Protein AF-A0A812TVA8-F1 (afdb_monomer_lite)

Foldseek 3Di:
DDDDDDDDDDDDDPPDPPDPPPPCPPPPPPPDDPPPPDDDDDDDDDDAEEDDDDDFPQWDWDWAAQPDPVGRWIKIKIAKGWDQPDPPPGIDIGGFIWIATPVRSYIDGDDADDDGDDRDPHNDPPPDPPDDD

Secondary structure (DSSP, 8-state):
------------------------------SSPP---PPPP-------EE-PPPS-BS-EEEEE----SS----EEEEEEEEEE-STT--EEEEEEEEEEETTTTEEE-----S-PPPP-SS------TT---

InterPro domains:
  IPR011043 Galactose oxidase/kelch, beta-propeller [SSF50965] (41-121)
  IPR015915 Kelch-type beta-propeller [G3DSA:2.120.10.80] (29-126)

Structure (mmCIF, N/CA/C/O backbone):
data_AF-A0A812TVA8-F1
#
_entry.id   AF-A0A812TVA8-F1
#
loop_
_atom_site.group_PDB
_atom_site.id
_atom_site.type_symbol
_atom_site.label_atom_id
_atom_site.label_alt_id
_atom_site.label_comp_id
_atom_site.label_asym_id
_atom_site.label_entity_id
_atom_site.label_seq_id
_atom_site.pdbx_PDB_ins_code
_atom_site.Cartn_x
_atom_site.Cartn_y
_atom_site.Cartn_z
_atom_site.occupancy
_atom_site.B_iso_or_equiv
_atom_site.auth_seq_id
_atom_site.auth_comp_id
_atom_site.auth_asym_id
_atom_site.auth_atom_id
_atom_site.pdbx_PDB_model_num
ATOM 1 N N . MET A 1 1 ? -48.000 53.035 67.870 1.00 38.81 1 MET A N 1
ATOM 2 C CA . MET A 1 1 ? -47.443 52.901 69.230 1.00 38.81 1 MET A CA 1
ATOM 3 C C . MET A 1 1 ? -46.068 52.280 69.102 1.00 38.81 1 MET A C 1
ATOM 5 O O . MET A 1 1 ? -45.936 51.264 68.435 1.00 38.81 1 MET A O 1
ATOM 9 N N . ALA A 1 2 ? -45.058 52.964 69.628 1.00 39.41 2 ALA A N 1
ATOM 10 C CA . ALA A 1 2 ? -43.676 52.513 69.658 1.00 39.41 2 ALA A CA 1
ATOM 11 C C . ALA A 1 2 ? -43.469 51.504 70.791 1.00 39.41 2 ALA A C 1
ATOM 13 O O . ALA A 1 2 ? -44.063 51.687 71.845 1.00 39.41 2 ALA A O 1
ATOM 14 N N . THR A 1 3 ? -42.542 50.564 70.611 1.00 39.16 3 THR A N 1
ATOM 15 C CA . THR A 1 3 ? -41.441 50.372 71.566 1.00 39.16 3 THR A CA 1
ATOM 16 C C . THR A 1 3 ? -40.260 49.710 70.867 1.00 39.16 3 THR A C 1
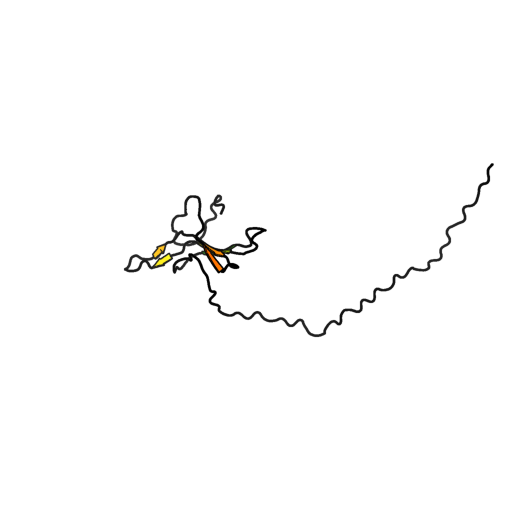ATOM 18 O O . THR A 1 3 ? -40.405 48.780 70.082 1.00 39.16 3 THR A O 1
ATOM 21 N N . SER A 1 4 ? -39.102 50.290 71.151 1.00 37.75 4 SER A N 1
ATOM 22 C CA . SER A 1 4 ? -37.763 49.981 70.672 1.00 37.75 4 SER A CA 1
ATOM 23 C C . SER A 1 4 ? -37.046 49.029 71.642 1.00 37.75 4 SER A C 1
ATOM 25 O O . SER A 1 4 ? -37.472 48.884 72.789 1.00 37.75 4 SER A O 1
ATOM 27 N N . LYS A 1 5 ? -35.874 48.564 71.185 1.00 44.69 5 LYS A N 1
ATOM 28 C CA . LYS A 1 5 ? -34.753 47.925 71.899 1.00 44.69 5 LYS A CA 1
ATOM 29 C C . LYS A 1 5 ? -34.857 46.391 71.989 1.00 44.69 5 LYS A C 1
ATOM 31 O O . LYS A 1 5 ? -35.942 45.858 72.128 1.00 44.69 5 LYS A O 1
ATOM 36 N N . VAL A 1 6 ? -33.784 45.605 71.895 1.00 44.50 6 VAL A N 1
ATOM 37 C CA . VAL A 1 6 ? -32.366 45.828 72.220 1.00 44.50 6 VAL A CA 1
ATOM 38 C C . VAL A 1 6 ? -31.514 44.912 71.316 1.00 44.50 6 VAL A C 1
ATOM 40 O O . VAL A 1 6 ? -31.799 43.723 71.221 1.00 44.50 6 VAL A O 1
ATOM 43 N N . LEU A 1 7 ? -30.453 45.442 70.695 1.00 46.00 7 LEU A N 1
ATOM 44 C CA . LEU A 1 7 ? -29.317 44.646 70.206 1.00 46.00 7 LEU A CA 1
ATOM 45 C C . LEU A 1 7 ? -28.417 44.307 71.399 1.00 46.00 7 LEU A C 1
ATOM 47 O O . LEU A 1 7 ? -28.000 45.213 72.122 1.00 46.00 7 LEU A O 1
ATOM 51 N N . GLN A 1 8 ? -28.098 43.028 71.580 1.00 47.31 8 GLN A N 1
ATOM 52 C CA . GLN A 1 8 ? -27.032 42.561 72.466 1.00 47.31 8 GLN A CA 1
ATOM 53 C C . GLN A 1 8 ? -26.184 41.486 71.762 1.00 47.31 8 GLN A C 1
ATOM 55 O O . GLN A 1 8 ? -26.635 40.905 70.775 1.00 47.31 8 GLN A O 1
ATOM 60 N N . PRO A 1 9 ? -24.914 41.344 72.177 1.00 41.47 9 PRO A N 1
ATOM 61 C CA . PRO A 1 9 ? -23.780 41.292 71.259 1.00 41.47 9 PRO A CA 1
ATOM 62 C C . PRO A 1 9 ? -23.351 39.880 70.850 1.00 41.47 9 PRO A C 1
ATOM 64 O O . PRO A 1 9 ? -23.707 38.889 71.482 1.00 41.47 9 PRO A O 1
ATOM 67 N N . LEU A 1 10 ? -22.505 39.845 69.811 1.00 47.38 10 LEU A N 1
ATOM 68 C CA . LEU A 1 10 ? -21.549 38.772 69.539 1.00 47.38 10 LEU A CA 1
ATOM 69 C C . LEU A 1 10 ? -20.953 38.270 70.858 1.00 47.38 10 LEU A C 1
ATOM 71 O O . LEU A 1 10 ? -20.299 39.042 71.560 1.00 47.38 10 LEU A O 1
ATOM 75 N N . ASN A 1 11 ? -21.101 36.980 71.143 1.00 38.62 11 ASN A N 1
ATOM 76 C CA . ASN A 1 11 ? -20.121 36.305 71.970 1.00 38.62 11 ASN A CA 1
ATOM 77 C C . ASN A 1 11 ? -19.801 34.938 71.385 1.00 38.62 11 ASN A C 1
ATOM 79 O O . ASN A 1 11 ? -20.674 34.119 71.103 1.00 38.62 11 ASN A O 1
ATOM 83 N N . ALA A 1 12 ? -18.507 34.777 71.153 1.00 51.97 12 ALA A N 1
ATOM 84 C CA . ALA A 1 12 ? -17.881 33.620 70.577 1.00 51.97 12 ALA A CA 1
ATOM 85 C C . ALA A 1 12 ? -18.019 32.425 71.519 1.00 51.97 12 ALA A C 1
ATOM 87 O O . ALA A 1 12 ? -17.518 32.451 7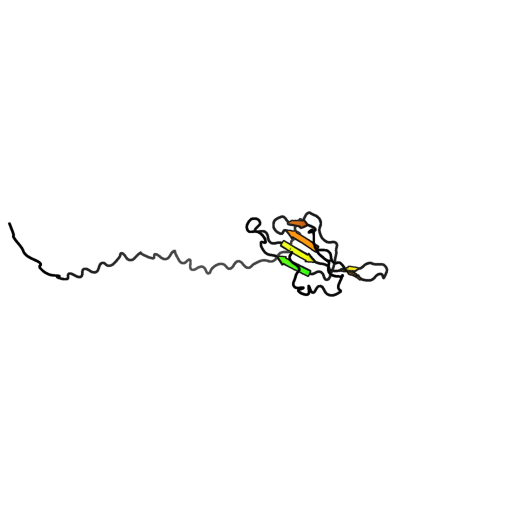2.639 1.00 51.97 12 ALA A O 1
ATOM 88 N N . HIS A 1 13 ? -18.608 31.351 71.015 1.00 42.62 13 HIS A N 1
ATOM 89 C CA . HIS A 1 13 ? -18.143 30.020 71.353 1.00 42.62 13 HIS A CA 1
ATOM 90 C C . HIS A 1 13 ? -17.724 29.363 70.043 1.00 42.62 13 HIS A C 1
ATOM 92 O O . HIS A 1 13 ? -18.543 28.906 69.252 1.00 42.62 13 HIS A O 1
ATOM 98 N N . ASN A 1 14 ? -16.414 29.429 69.801 1.00 50.19 14 ASN A N 1
ATOM 99 C CA . ASN A 1 14 ? -15.710 28.579 68.857 1.00 50.19 14 ASN A CA 1
ATOM 100 C C . ASN A 1 14 ? -15.887 27.127 69.317 1.00 50.19 14 ASN A C 1
ATOM 102 O O . ASN A 1 14 ? -15.058 26.613 70.063 1.00 50.19 14 ASN A O 1
ATOM 106 N N . GLU A 1 15 ? -16.948 26.463 68.883 1.00 43.59 15 GLU A N 1
ATOM 107 C CA . GLU A 1 15 ? -16.858 25.030 68.636 1.00 43.59 15 GLU A CA 1
ATOM 108 C C . GLU A 1 15 ? -16.455 24.893 67.175 1.00 43.59 15 GLU A C 1
ATOM 110 O O . GLU A 1 15 ? -17.220 25.190 66.257 1.00 43.59 15 GLU A O 1
ATOM 115 N N . ALA A 1 16 ? -15.180 24.567 66.974 1.00 42.62 16 ALA A N 1
ATOM 116 C CA . ALA A 1 16 ? -14.647 24.237 65.671 1.00 42.62 16 ALA A CA 1
ATOM 117 C C . ALA A 1 16 ? -15.523 23.130 65.075 1.00 42.62 16 ALA A C 1
ATOM 119 O O . ALA A 1 16 ? -15.574 22.018 65.597 1.00 42.62 16 ALA A O 1
ATOM 120 N N . TYR A 1 17 ? -16.236 23.445 63.997 1.00 38.97 17 TYR A N 1
ATOM 121 C CA . TYR A 1 17 ? -16.806 22.424 63.136 1.00 38.97 17 TYR A CA 1
ATOM 122 C C . TYR A 1 17 ? -15.624 21.702 62.488 1.00 38.97 17 TYR A C 1
ATOM 124 O O . TYR A 1 17 ? -15.102 22.146 61.466 1.00 38.97 17 TYR A O 1
ATOM 132 N N . GLU A 1 18 ? -15.141 20.639 63.127 1.00 49.03 18 GLU A N 1
ATOM 133 C CA . GLU A 1 18 ? -14.257 19.693 62.466 1.00 49.03 18 GLU A CA 1
ATOM 134 C C . GLU A 1 18 ? -15.121 18.887 61.490 1.00 49.03 18 GLU A C 1
ATOM 136 O O . GLU A 1 18 ? -16.015 18.152 61.925 1.00 49.03 18 GLU A O 1
ATOM 141 N N . PRO A 1 19 ? -14.940 19.046 60.165 1.00 52.56 19 PRO A N 1
ATOM 142 C CA . PRO A 1 19 ? -15.647 18.203 59.216 1.00 52.56 19 PRO A CA 1
ATOM 143 C C . PRO A 1 19 ? -15.257 16.743 59.486 1.00 52.56 19 PRO A C 1
ATOM 145 O O . PRO A 1 19 ? -14.107 16.485 59.854 1.00 52.56 19 PRO A O 1
ATOM 148 N N . PRO A 1 20 ? -16.167 15.769 59.295 1.00 47.66 20 PRO A N 1
ATOM 149 C CA . PRO A 1 20 ? -15.793 14.373 59.425 1.00 47.66 20 PRO A CA 1
ATOM 150 C C . PRO A 1 20 ? -14.649 14.115 58.449 1.00 47.66 20 PRO A C 1
ATOM 152 O O . PRO A 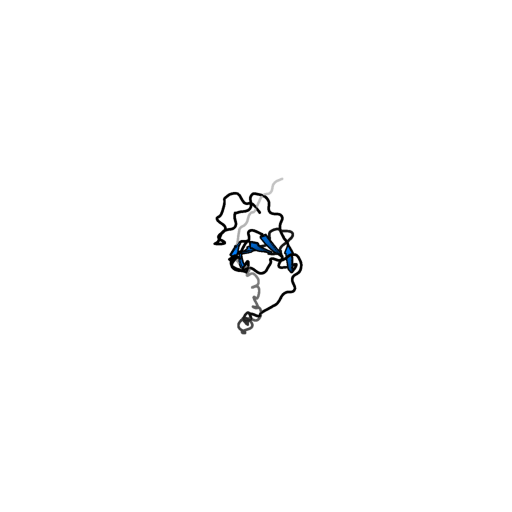1 20 ? -14.801 14.310 57.241 1.00 47.66 20 PRO A O 1
ATOM 155 N N . MET A 1 21 ? -13.492 13.725 58.988 1.00 43.25 21 MET A N 1
ATOM 156 C CA . MET A 1 21 ? -12.379 13.212 58.203 1.00 43.25 21 MET A CA 1
ATOM 157 C C . MET A 1 21 ? -12.961 12.115 57.323 1.00 43.25 21 MET A C 1
ATOM 159 O O . MET A 1 21 ? -13.359 11.059 57.821 1.00 43.25 21 MET A O 1
ATOM 163 N N . ILE A 1 22 ? -13.083 12.392 56.024 1.00 46.69 22 ILE A N 1
ATOM 164 C CA . ILE A 1 22 ? -13.397 11.370 55.036 1.00 46.69 22 ILE A CA 1
ATOM 165 C C . ILE A 1 22 ? -12.282 10.359 55.237 1.00 46.69 22 ILE A C 1
ATOM 167 O O . ILE A 1 22 ? -11.117 10.673 54.990 1.00 46.69 22 ILE A O 1
ATOM 171 N N . SER A 1 23 ? -12.618 9.206 55.812 1.00 48.34 23 SER A N 1
ATOM 172 C CA . SER A 1 23 ? -11.653 8.140 55.982 1.00 48.34 23 SER A CA 1
ATOM 173 C C . SER A 1 23 ? -11.253 7.747 54.574 1.00 48.34 23 SER A C 1
ATOM 175 O O . SER A 1 23 ? -11.985 7.051 53.871 1.00 48.34 23 SER A O 1
ATOM 177 N N . LEU A 1 24 ? -10.112 8.268 54.133 1.00 48.97 24 LEU A N 1
ATOM 178 C CA . LEU A 1 24 ? -9.395 7.741 52.998 1.00 4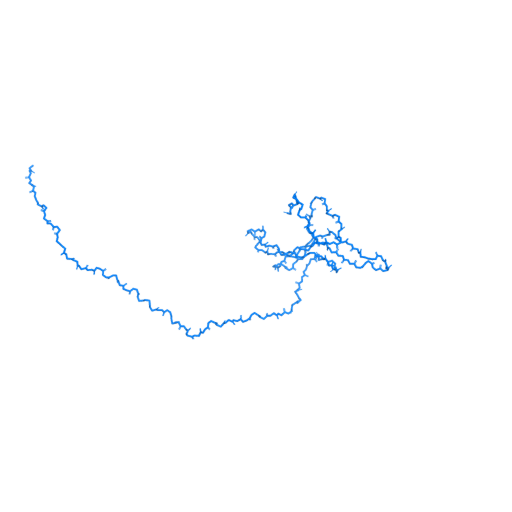8.97 24 LEU A CA 1
ATOM 179 C C . LEU A 1 24 ? -8.837 6.410 53.502 1.00 48.97 24 LEU A C 1
ATOM 181 O O . LEU A 1 24 ? -7.652 6.281 53.794 1.00 48.97 24 LEU A O 1
ATOM 185 N N . THR A 1 25 ? -9.703 5.408 53.679 1.00 45.28 25 THR A N 1
ATOM 186 C CA . THR A 1 25 ? -9.249 4.038 53.518 1.00 45.28 25 THR A CA 1
ATOM 187 C C . THR A 1 25 ? -8.779 4.002 52.080 1.00 45.28 25 THR A C 1
ATOM 189 O O . THR A 1 25 ? -9.589 3.879 51.158 1.00 45.28 25 THR A O 1
ATOM 192 N N . ALA A 1 26 ? -7.483 4.260 51.898 1.00 53.12 26 ALA A N 1
ATOM 193 C CA . ALA A 1 26 ? -6.782 3.972 50.674 1.00 53.12 26 ALA A CA 1
ATOM 194 C C . ALA A 1 26 ? -7.289 2.601 50.235 1.00 53.12 26 ALA A C 1
ATOM 196 O O . ALA A 1 26 ? -7.304 1.656 51.036 1.00 53.12 26 ALA A O 1
ATOM 197 N N . ALA A 1 27 ? -7.804 2.521 49.003 1.00 57.19 27 ALA A N 1
ATOM 198 C CA . ALA A 1 27 ? -7.977 1.231 48.352 1.00 57.19 27 ALA A CA 1
ATOM 199 C C . ALA A 1 27 ? -6.701 0.438 48.648 1.00 57.19 27 ALA A C 1
ATOM 201 O O . ALA A 1 27 ? -5.645 1.069 48.582 1.00 57.19 27 ALA A O 1
ATOM 202 N N . PRO A 1 28 ? -6.778 -0.846 49.056 1.00 55.81 28 PRO A N 1
ATOM 203 C CA . PRO A 1 28 ? -5.585 -1.595 49.408 1.00 55.81 28 PRO A CA 1
ATOM 204 C C . PRO A 1 28 ? -4.609 -1.400 48.261 1.00 55.81 28 PRO A C 1
ATOM 206 O O . PRO A 1 28 ? -4.885 -1.829 47.138 1.00 55.81 28 PRO A O 1
ATOM 209 N N . GLU A 1 29 ? -3.553 -0.632 48.528 1.00 62.50 29 GLU A N 1
ATOM 210 C CA . GLU A 1 29 ? -2.458 -0.459 47.603 1.00 62.50 29 GLU A CA 1
ATOM 211 C C . GLU A 1 29 ? -1.879 -1.858 47.551 1.00 62.50 29 GLU A C 1
ATOM 213 O O . GLU A 1 29 ? -1.212 -2.315 48.477 1.00 62.50 29 GLU A O 1
ATOM 218 N N . SER A 1 30 ? -2.326 -2.623 46.557 1.00 60.28 30 SER A N 1
ATOM 219 C CA . SER A 1 30 ? -1.785 -3.930 46.281 1.00 60.28 30 SER A CA 1
ATOM 220 C C . SER A 1 30 ? -0.307 -3.673 46.057 1.00 60.28 30 SER A C 1
ATOM 222 O O . SER A 1 30 ? 0.057 -3.088 45.040 1.00 60.28 30 SER A O 1
ATOM 224 N N . ASP A 1 31 ? 0.511 -4.085 47.021 1.00 72.12 31 ASP A N 1
ATOM 225 C CA . ASP A 1 31 ? 1.978 -3.978 47.062 1.00 72.12 31 ASP A CA 1
ATOM 226 C C . ASP A 1 31 ? 2.657 -4.762 45.910 1.00 72.12 31 ASP A C 1
ATOM 228 O O . ASP A 1 31 ? 3.858 -5.025 45.901 1.00 72.12 31 ASP A O 1
ATOM 232 N N . GLU A 1 32 ? 1.865 -5.187 44.924 1.00 71.94 32 GLU A N 1
ATOM 233 C CA . GLU A 1 32 ? 2.299 -5.795 43.689 1.00 71.94 32 GLU A CA 1
ATOM 234 C C . GLU A 1 32 ? 2.596 -4.670 42.687 1.00 71.94 32 GLU A C 1
ATOM 236 O O . GLU A 1 32 ? 1.692 -3.904 42.326 1.00 71.94 32 GLU A O 1
ATOM 241 N N . PRO A 1 33 ? 3.852 -4.533 42.224 1.00 77.75 33 PRO A N 1
ATOM 242 C CA . PRO A 1 33 ? 4.173 -3.560 41.192 1.00 77.75 33 PRO A CA 1
ATOM 243 C C . PRO A 1 33 ? 3.272 -3.809 39.975 1.00 77.75 33 PRO A C 1
ATOM 245 O O . PRO A 1 33 ? 2.999 -4.971 39.657 1.00 77.75 33 PRO A O 1
ATOM 248 N N . PRO A 1 34 ? 2.813 -2.758 39.267 1.00 74.94 34 PRO A N 1
ATOM 249 C CA . PRO A 1 34 ? 1.984 -2.942 38.087 1.00 74.94 34 PRO A CA 1
ATOM 250 C C . PRO A 1 34 ? 2.706 -3.894 37.139 1.00 74.94 34 PRO A C 1
ATOM 252 O O . PRO A 1 34 ? 3.809 -3.599 36.678 1.00 74.94 34 PRO A O 1
ATOM 255 N N . VAL A 1 35 ? 2.099 -5.054 36.881 1.00 74.56 35 VAL A N 1
ATOM 256 C CA . VAL A 1 35 ? 2.646 -6.041 35.953 1.00 74.56 35 VAL A CA 1
ATOM 257 C C . VAL A 1 35 ? 2.675 -5.387 34.577 1.00 74.56 35 VAL A C 1
ATOM 259 O O . VAL A 1 35 ? 1.662 -5.314 33.875 1.00 74.56 35 VAL A O 1
ATOM 262 N N . VAL A 1 36 ? 3.842 -4.868 34.198 1.00 78.88 36 VAL A N 1
ATOM 263 C CA . VAL A 1 36 ? 4.085 -4.329 32.865 1.00 78.88 36 VAL A CA 1
ATOM 264 C C . VAL A 1 36 ? 4.076 -5.521 31.922 1.00 78.88 36 VAL A C 1
ATOM 266 O O . VAL A 1 36 ? 5.071 -6.220 31.760 1.00 78.88 36 VAL A O 1
ATOM 269 N N . LYS A 1 37 ? 2.918 -5.792 31.318 1.00 80.88 37 LYS A N 1
ATOM 270 C CA . LYS A 1 37 ? 2.826 -6.764 30.233 1.00 80.88 37 LYS A CA 1
ATOM 271 C C . LYS A 1 37 ? 3.652 -6.231 29.069 1.00 80.88 37 LYS A C 1
ATOM 273 O O . LYS A 1 37 ? 3.263 -5.265 28.411 1.00 80.88 37 LYS A O 1
ATOM 278 N N . GLU A 1 38 ? 4.806 -6.841 28.844 1.00 87.62 38 GLU A N 1
ATOM 279 C CA . GLU A 1 38 ? 5.648 -6.529 27.698 1.00 87.62 38 GLU A CA 1
ATOM 280 C C . GLU A 1 38 ? 4.865 -6.758 26.400 1.00 87.62 38 GLU A C 1
ATOM 282 O O . GLU A 1 38 ? 4.141 -7.746 26.241 1.00 87.62 38 GLU A O 1
ATOM 287 N N . ARG A 1 39 ? 4.993 -5.824 25.453 1.00 89.06 39 ARG A N 1
ATOM 288 C CA . ARG A 1 39 ? 4.381 -5.978 24.133 1.00 89.06 39 ARG A CA 1
ATOM 289 C C . ARG A 1 39 ? 5.153 -7.033 23.352 1.00 89.06 39 ARG A C 1
ATOM 291 O O . ARG A 1 39 ? 6.322 -6.834 23.032 1.00 89.06 39 ARG A O 1
ATOM 298 N N . GLN A 1 40 ? 4.483 -8.130 23.020 1.00 90.56 40 GLN A N 1
ATOM 299 C CA . GLN A 1 40 ? 5.031 -9.156 22.143 1.00 90.56 40 GLN A CA 1
ATOM 300 C C . GLN A 1 40 ? 4.708 -8.821 20.689 1.00 90.56 40 GLN A C 1
ATOM 302 O O . GLN A 1 40 ? 3.547 -8.628 20.329 1.00 90.56 40 GLN A O 1
ATOM 307 N N . TRP A 1 41 ? 5.739 -8.765 19.852 1.00 91.56 41 TRP A N 1
ATOM 308 C CA . TRP A 1 41 ? 5.593 -8.554 18.416 1.00 91.56 41 TRP A CA 1
ATOM 309 C C . TRP A 1 41 ? 5.484 -9.900 17.714 1.00 91.56 41 TRP A C 1
ATOM 311 O O . TRP A 1 41 ? 6.332 -10.772 17.896 1.00 91.56 41 TRP A O 1
ATOM 321 N N . GLN A 1 42 ? 4.444 -10.064 16.904 1.00 92.88 42 GLN A N 1
ATOM 322 C CA . GLN A 1 42 ? 4.233 -11.266 16.110 1.00 92.88 42 GLN A CA 1
ATOM 323 C C . GLN A 1 42 ? 3.986 -10.880 14.659 1.00 92.88 42 GLN A C 1
ATOM 325 O O . GLN A 1 42 ? 3.344 -9.871 14.364 1.00 92.88 42 GLN A O 1
ATOM 330 N N . TRP A 1 43 ? 4.502 -11.701 13.750 1.00 93.50 43 TRP A N 1
ATOM 331 C CA . TRP A 1 43 ? 4.188 -11.574 12.336 1.00 93.50 43 TRP A CA 1
ATOM 332 C C . TRP A 1 43 ? 2.759 -12.037 12.083 1.00 93.50 43 TRP A C 1
ATOM 334 O O . TRP A 1 43 ? 2.361 -13.113 12.527 1.00 93.50 43 TRP A O 1
ATOM 344 N N . ALA A 1 44 ? 2.016 -11.247 11.316 1.00 90.25 44 ALA A N 1
ATOM 345 C CA . ALA A 1 44 ? 0.678 -11.588 10.861 1.00 90.25 44 ALA A CA 1
ATOM 346 C C . ALA A 1 44 ? 0.587 -11.453 9.339 1.00 90.25 44 ALA A C 1
ATOM 348 O O . ALA A 1 44 ? 1.289 -10.650 8.723 1.00 90.25 44 ALA A O 1
ATOM 349 N N . ARG A 1 45 ? -0.303 -12.244 8.737 1.00 90.31 45 ARG A N 1
ATOM 350 C CA . ARG A 1 45 ? -0.747 -12.081 7.350 1.00 90.31 45 ARG A CA 1
ATOM 351 C C . ARG A 1 45 ? -2.239 -11.750 7.388 1.00 90.31 45 ARG A C 1
ATOM 353 O O . ARG A 1 45 ? -3.036 -12.686 7.422 1.00 90.31 45 ARG A O 1
ATOM 360 N N . PRO A 1 46 ? -2.620 -10.465 7.487 1.00 88.88 46 PRO A N 1
ATOM 361 C CA . PRO A 1 46 ? -4.027 -10.098 7.510 1.00 88.88 46 PRO A CA 1
ATOM 362 C C . PRO A 1 46 ? -4.684 -10.509 6.191 1.00 88.88 46 PRO A C 1
ATOM 364 O O . PRO A 1 46 ? -4.066 -10.427 5.127 1.00 88.88 46 PRO A O 1
ATOM 367 N N . GLN A 1 47 ? -5.931 -10.964 6.267 1.00 93.25 47 GLN A N 1
ATOM 368 C CA . GLN A 1 47 ? -6.763 -11.108 5.083 1.00 93.25 47 GLN A CA 1
ATOM 369 C C . GLN A 1 47 ? -7.240 -9.713 4.696 1.00 93.25 47 GLN A C 1
ATOM 371 O O . GLN A 1 47 ? -7.852 -9.026 5.510 1.00 93.25 47 GLN A O 1
ATOM 376 N N . VAL A 1 48 ? -6.897 -9.295 3.482 1.00 94.88 48 VAL A N 1
ATOM 377 C CA . VAL A 1 48 ? -7.211 -7.967 2.963 1.00 94.88 48 VAL A CA 1
ATOM 378 C C . VAL A 1 48 ? -7.925 -8.135 1.632 1.00 94.88 48 VAL A C 1
ATOM 380 O O . VAL A 1 48 ? -7.509 -8.952 0.809 1.00 94.88 48 VAL A O 1
ATOM 383 N N . GLU A 1 49 ? -8.996 -7.380 1.437 1.00 96.06 49 GLU A N 1
ATOM 384 C CA . GLU A 1 49 ? -9.839 -7.435 0.244 1.00 96.06 49 GLU A CA 1
ATOM 385 C C . GLU A 1 49 ? -9.665 -6.175 -0.620 1.00 96.06 49 GLU A C 1
ATOM 387 O O . GLU A 1 49 ? -8.926 -5.254 -0.267 1.00 96.06 49 GLU A O 1
ATOM 392 N N . GLY A 1 50 ? -10.338 -6.128 -1.771 1.00 95.38 50 GLY A N 1
ATOM 393 C CA . GLY A 1 50 ? -10.347 -4.962 -2.656 1.00 95.38 50 GLY A CA 1
ATOM 394 C C . GLY A 1 50 ? -9.197 -4.902 -3.665 1.00 95.38 50 GLY A C 1
ATOM 395 O O . GLY A 1 50 ? -8.523 -5.893 -3.950 1.00 95.38 50 GLY A O 1
ATOM 396 N N . GLU A 1 51 ? -9.013 -3.722 -4.256 1.00 95.38 51 GLU A N 1
ATOM 397 C CA . GLU A 1 51 ? -8.047 -3.484 -5.334 1.00 95.38 51 GLU A CA 1
ATOM 398 C C . GLU A 1 51 ? -6.757 -2.890 -4.763 1.00 95.38 51 GLU A C 1
ATOM 400 O O . GLU A 1 51 ? -6.639 -1.679 -4.581 1.00 95.38 51 GLU A O 1
ATOM 405 N N . GLY A 1 52 ? -5.816 -3.771 -4.417 1.00 94.38 52 GLY A N 1
ATOM 406 C CA . GLY A 1 52 ? -4.519 -3.393 -3.860 1.00 94.38 52 GLY A CA 1
ATOM 407 C C . GLY A 1 52 ? -3.450 -3.087 -4.917 1.00 94.38 52 GLY A C 1
ATOM 408 O O . GLY A 1 52 ? -3.596 -3.430 -6.094 1.00 94.38 52 GLY A O 1
ATOM 409 N N . PRO A 1 53 ? -2.323 -2.485 -4.500 1.00 95.69 53 PRO A N 1
ATOM 410 C CA . PRO A 1 53 ? -1.213 -2.200 -5.395 1.00 95.69 53 PRO A CA 1
ATOM 411 C C . PRO A 1 53 ? -0.569 -3.488 -5.923 1.00 95.69 53 PRO A C 1
ATOM 413 O O . PRO A 1 53 ? -0.442 -4.488 -5.216 1.00 95.69 53 PRO A O 1
ATOM 416 N N . CYS A 1 54 ? -0.059 -3.437 -7.154 1.00 94.69 54 CYS A N 1
ATOM 417 C CA . CYS A 1 54 ? 0.861 -4.462 -7.647 1.00 94.69 54 CYS A CA 1
ATOM 418 C C . CYS A 1 54 ? 2.159 -4.512 -6.816 1.00 94.69 54 CYS A C 1
ATOM 420 O O . CYS A 1 54 ? 2.525 -3.534 -6.152 1.00 94.69 54 CYS A O 1
ATOM 422 N N . ALA A 1 55 ? 2.884 -5.632 -6.911 1.00 95.06 55 ALA A N 1
ATOM 423 C CA . ALA A 1 55 ? 4.208 -5.779 -6.312 1.00 95.06 55 ALA A CA 1
ATOM 424 C C . ALA A 1 55 ? 5.147 -4.658 -6.791 1.00 95.06 55 ALA A C 1
ATOM 426 O O . ALA A 1 55 ? 5.327 -4.457 -7.992 1.00 95.06 55 ALA A O 1
ATOM 427 N N . ARG A 1 56 ? 5.727 -3.917 -5.842 1.00 96.38 56 ARG A N 1
ATOM 428 C CA . ARG A 1 56 ? 6.527 -2.715 -6.105 1.00 96.38 56 ARG A CA 1
ATOM 429 C C . ARG A 1 56 ? 7.532 -2.444 -4.989 1.00 96.38 56 ARG A C 1
ATOM 431 O O . ARG A 1 56 ? 7.332 -2.865 -3.853 1.00 96.38 56 ARG A O 1
ATOM 438 N N . GLY A 1 57 ? 8.586 -1.703 -5.314 1.00 95.06 57 GLY A N 1
ATOM 439 C CA . GLY A 1 57 ? 9.574 -1.159 -4.384 1.00 95.06 57 GLY A CA 1
ATOM 440 C C . GLY A 1 57 ? 9.613 0.371 -4.418 1.00 95.06 57 GLY A C 1
ATOM 441 O O . GLY A 1 57 ? 9.054 1.005 -5.310 1.00 95.06 57 GLY A O 1
ATOM 442 N N . GLY A 1 58 ? 10.255 0.990 -3.425 1.00 94.94 58 GLY A N 1
ATOM 443 C CA . GLY A 1 58 ? 10.491 2.443 -3.401 1.00 94.94 58 GLY A CA 1
ATOM 444 C C . GLY A 1 58 ? 9.243 3.334 -3.313 1.00 94.94 58 GLY A C 1
ATOM 445 O O . GLY A 1 58 ? 9.344 4.532 -3.566 1.00 94.94 58 GLY 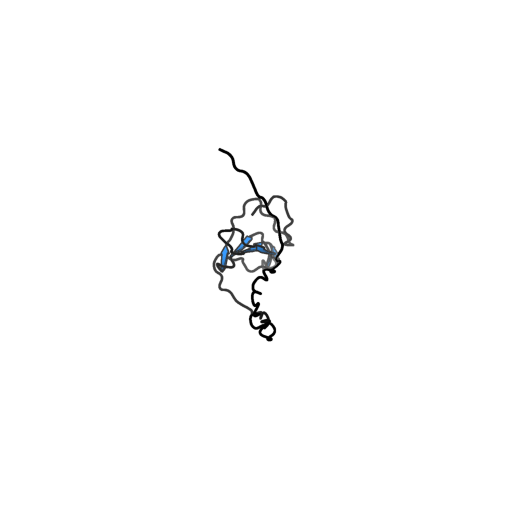A O 1
ATOM 446 N N . HIS A 1 59 ? 8.075 2.776 -2.984 1.00 96.19 59 HIS A N 1
ATOM 447 C CA . HIS A 1 59 ? 6.853 3.541 -2.726 1.00 96.19 59 HIS A CA 1
ATOM 448 C C . HIS A 1 59 ? 6.925 4.280 -1.382 1.00 96.19 59 HIS A C 1
ATOM 450 O O . HIS A 1 59 ? 7.681 3.889 -0.485 1.00 96.19 59 HIS A O 1
ATOM 456 N N . THR A 1 60 ? 6.082 5.291 -1.203 1.00 96.44 60 THR A N 1
ATOM 457 C CA . THR A 1 60 ? 5.814 5.861 0.123 1.00 96.44 60 THR A CA 1
ATOM 458 C C . THR A 1 60 ? 4.608 5.185 0.755 1.00 96.44 60 THR A C 1
ATOM 460 O O . THR A 1 60 ? 3.638 4.911 0.052 1.00 96.44 60 THR A O 1
ATOM 463 N N . ALA A 1 61 ? 4.648 4.988 2.073 1.00 95.75 61 ALA A N 1
ATOM 464 C CA . ALA A 1 61 ? 3.523 4.512 2.868 1.00 95.75 61 ALA A CA 1
ATOM 465 C C . ALA A 1 61 ? 3.307 5.452 4.058 1.00 95.75 61 ALA A C 1
ATOM 467 O O . ALA A 1 61 ? 4.189 5.581 4.908 1.00 95.75 61 ALA A O 1
ATOM 468 N N . THR A 1 62 ? 2.148 6.103 4.114 1.00 95.38 62 THR A N 1
ATOM 469 C CA . THR A 1 62 ? 1.828 7.089 5.153 1.00 95.38 62 THR A CA 1
ATOM 470 C C . THR A 1 62 ? 0.556 6.687 5.878 1.00 95.38 62 THR A C 1
ATOM 472 O O . THR A 1 62 ? -0.481 6.489 5.248 1.00 95.38 62 THR A O 1
ATOM 475 N N . LEU A 1 63 ? 0.625 6.601 7.208 1.00 94.25 63 LEU A N 1
ATOM 476 C CA . LEU A 1 63 ? -0.557 6.455 8.047 1.00 94.25 63 LEU A CA 1
ATOM 477 C C . LEU A 1 63 ? -1.262 7.810 8.158 1.00 94.25 63 LEU A C 1
ATOM 479 O O . LEU A 1 63 ? -0.695 8.780 8.659 1.00 94.25 63 LEU A O 1
ATOM 483 N N . VAL A 1 64 ? -2.505 7.860 7.705 1.00 91.25 64 VAL A N 1
ATOM 484 C CA . VAL A 1 64 ? -3.412 8.987 7.873 1.00 91.25 64 VAL A CA 1
ATOM 485 C C . VAL A 1 64 ? -4.385 8.612 8.981 1.00 91.25 64 VAL A C 1
ATOM 487 O O . VAL A 1 64 ? -5.011 7.554 8.933 1.00 91.25 64 VAL A O 1
ATOM 490 N N . GLY A 1 65 ? -4.469 9.458 10.006 1.00 84.56 65 GLY A N 1
ATOM 491 C CA . GLY A 1 65 ? -5.369 9.241 11.134 1.00 84.56 65 GLY A CA 1
ATOM 492 C C . GLY A 1 65 ? -6.851 9.296 10.739 1.00 84.56 65 GLY A C 1
ATOM 493 O O . GLY A 1 65 ? -7.181 9.415 9.557 1.00 84.56 65 GLY A O 1
ATOM 494 N N . PRO A 1 66 ? -7.750 9.253 11.734 1.00 82.44 66 PRO A N 1
ATOM 495 C CA . PRO A 1 66 ? -9.180 9.414 11.517 1.00 82.44 66 PRO A CA 1
ATOM 496 C C . PRO A 1 66 ? -9.452 10.675 10.697 1.00 82.44 66 PRO A C 1
ATOM 498 O O . PRO A 1 66 ? -9.113 11.783 11.112 1.00 82.44 66 PRO A O 1
ATOM 501 N N . THR A 1 67 ? -10.014 10.506 9.504 1.00 70.81 67 THR A N 1
ATOM 502 C CA . THR A 1 67 ? -10.280 11.635 8.592 1.00 70.81 67 THR A CA 1
ATOM 503 C C . THR A 1 67 ? -11.681 12.205 8.760 1.00 70.81 67 THR A C 1
ATOM 505 O O . THR A 1 67 ? -11.939 13.320 8.318 1.00 70.81 67 THR A O 1
ATOM 508 N N . ASP A 1 68 ? -12.574 11.463 9.411 1.00 72.56 68 ASP A N 1
ATOM 509 C CA . ASP A 1 68 ? -13.954 11.854 9.654 1.00 72.56 68 ASP A CA 1
ATOM 510 C C . ASP A 1 68 ? -14.319 11.533 11.109 1.00 72.56 68 ASP A C 1
ATOM 512 O O . ASP A 1 68 ? -13.986 10.465 11.622 1.00 72.56 68 ASP A O 1
ATOM 516 N N . ALA A 1 69 ? -15.036 12.443 11.769 1.00 70.81 69 ALA A N 1
ATOM 517 C CA . ALA A 1 69 ? -15.606 12.198 13.091 1.00 70.81 69 ALA A CA 1
ATOM 518 C C . ALA A 1 69 ? -16.585 11.007 13.088 1.00 70.81 69 ALA A C 1
ATOM 520 O O . ALA A 1 69 ? -16.777 10.372 14.121 1.00 70.81 69 ALA A O 1
ATOM 521 N N . GLN A 1 70 ? -17.185 10.700 11.933 1.00 67.56 70 GLN A N 1
ATOM 522 C CA . GLN A 1 70 ? -18.084 9.560 11.739 1.00 67.56 70 GLN A CA 1
ATOM 523 C C . GLN A 1 70 ? -17.355 8.270 11.345 1.00 67.56 70 GLN A C 1
ATOM 525 O O . GLN A 1 70 ? -17.859 7.184 11.627 1.00 67.56 70 GLN A O 1
ATOM 530 N N . LYS A 1 71 ? -16.165 8.362 10.731 1.00 69.19 71 LYS A N 1
ATOM 531 C CA . LYS A 1 71 ? -15.318 7.200 10.427 1.00 69.19 71 LYS A CA 1
ATOM 532 C C . LYS A 1 71 ? -13.986 7.337 11.167 1.00 69.19 71 LYS A C 1
ATOM 534 O O . LYS A 1 71 ? -13.022 7.844 10.584 1.00 69.19 71 LYS A O 1
ATOM 539 N N . PRO A 1 72 ? -13.902 6.846 12.420 1.00 75.56 72 PRO A N 1
ATOM 540 C CA . PRO A 1 72 ? -12.695 6.946 13.232 1.00 75.56 72 PRO A CA 1
ATOM 541 C C . PRO A 1 72 ? -11.523 6.102 12.696 1.00 75.56 72 PRO A C 1
ATOM 543 O O . PRO A 1 72 ? -10.470 6.056 13.326 1.00 75.56 72 PRO A O 1
ATOM 546 N N . SER A 1 73 ? -11.691 5.436 11.551 1.00 83.56 73 SER A N 1
ATOM 547 C CA . SER A 1 73 ? -10.685 4.552 10.983 1.00 83.56 73 SER A CA 1
ATOM 548 C C . SER A 1 73 ? -9.481 5.301 10.431 1.00 83.56 73 SER A C 1
ATOM 550 O O . SER A 1 73 ? -9.611 6.267 9.667 1.00 83.56 73 SER A O 1
ATOM 552 N N . ALA A 1 74 ? -8.299 4.814 10.798 1.00 91.06 74 ALA A N 1
ATOM 553 C CA . ALA A 1 74 ? -7.045 5.225 10.196 1.00 91.06 74 ALA A CA 1
ATOM 554 C C . ALA A 1 74 ? -6.822 4.485 8.869 1.00 91.06 74 ALA A C 1
ATOM 556 O O . ALA A 1 74 ? -7.241 3.343 8.678 1.00 91.06 74 ALA A O 1
ATOM 557 N N . ARG A 1 75 ? -6.131 5.142 7.938 1.00 92.94 75 ARG A N 1
ATOM 558 C CA . ARG A 1 75 ? -5.880 4.618 6.593 1.00 92.94 75 ARG A CA 1
ATOM 559 C C . ARG A 1 75 ? -4.402 4.671 6.259 1.00 92.94 75 ARG A C 1
ATOM 561 O O . ARG A 1 75 ? -3.728 5.640 6.595 1.00 92.94 75 ARG A O 1
ATOM 568 N N . ILE A 1 76 ? -3.897 3.670 5.552 1.00 95.19 76 ILE A N 1
ATOM 569 C CA . ILE A 1 76 ? -2.547 3.705 4.983 1.00 95.19 76 ILE A CA 1
ATOM 570 C C . ILE A 1 76 ? -2.664 4.134 3.529 1.00 95.19 76 ILE A C 1
ATOM 572 O O . ILE A 1 76 ? -3.323 3.474 2.731 1.00 95.19 76 ILE A O 1
ATOM 576 N N . VAL A 1 77 ? -2.004 5.234 3.180 1.00 95.56 77 VAL A N 1
ATOM 577 C CA . VAL A 1 77 ? -1.915 5.723 1.805 1.00 95.56 77 VAL A CA 1
ATOM 578 C C . VAL A 1 77 ? -0.583 5.285 1.215 1.00 95.56 77 VAL A C 1
ATOM 580 O O . VAL A 1 77 ? 0.481 5.637 1.730 1.00 95.56 77 VAL A O 1
ATOM 583 N N . ILE A 1 78 ? -0.654 4.534 0.122 1.00 96.69 78 ILE A N 1
ATOM 584 C CA . ILE A 1 78 ? 0.481 4.143 -0.705 1.00 96.69 78 ILE A CA 1
ATOM 585 C C . ILE A 1 78 ? 0.505 5.031 -1.943 1.00 96.69 78 ILE A C 1
ATOM 587 O O . ILE A 1 78 ? -0.515 5.183 -2.615 1.00 96.69 78 ILE A O 1
ATOM 591 N N . PHE A 1 79 ? 1.669 5.588 -2.265 1.00 95.88 79 PHE A N 1
ATOM 592 C CA . PHE A 1 79 ? 1.846 6.394 -3.470 1.00 95.88 79 PHE A CA 1
ATOM 593 C C . PHE A 1 79 ? 3.096 5.986 -4.252 1.00 95.88 79 PHE A C 1
ATOM 595 O O . PHE A 1 79 ? 4.193 5.866 -3.695 1.00 95.88 79 PHE A O 1
ATOM 602 N N . GLY A 1 80 ? 2.907 5.799 -5.559 1.00 95.25 80 GLY A N 1
ATOM 603 C CA . GLY A 1 80 ? 3.954 5.536 -6.536 1.00 95.25 80 GLY A CA 1
ATOM 604 C C . GLY A 1 80 ? 4.752 4.258 -6.274 1.00 95.25 80 GLY A C 1
ATOM 605 O O . GLY A 1 80 ? 4.197 3.206 -5.949 1.00 95.25 80 GLY A O 1
ATOM 606 N N . GLY A 1 81 ? 6.070 4.355 -6.450 1.00 96.25 81 GLY A N 1
ATOM 607 C CA . GLY A 1 81 ? 7.010 3.235 -6.400 1.00 96.25 81 GLY A CA 1
ATOM 608 C C . GLY A 1 81 ? 7.491 2.829 -7.790 1.00 96.25 81 GLY A C 1
ATOM 609 O O . GLY A 1 81 ? 7.326 3.5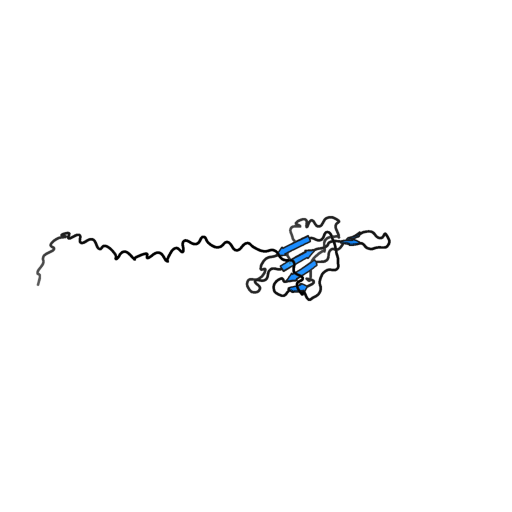66 -8.760 1.00 96.25 81 GLY A O 1
ATOM 610 N N . HIS A 1 82 ? 8.120 1.666 -7.886 1.00 95.88 82 HIS A N 1
ATOM 611 C CA . HIS A 1 82 ? 8.584 1.102 -9.147 1.00 95.88 82 HIS A CA 1
ATOM 612 C C . HIS A 1 82 ? 8.594 -0.424 -9.108 1.00 95.88 82 HIS A C 1
ATOM 614 O O . HIS A 1 82 ? 8.602 -1.031 -8.038 1.00 95.88 82 HIS A O 1
ATOM 620 N N . TYR A 1 83 ? 8.638 -1.045 -10.279 1.00 95.56 83 TYR A N 1
ATOM 621 C CA . TYR A 1 83 ? 8.900 -2.474 -10.437 1.00 95.56 83 TYR A CA 1
ATOM 622 C C . TYR A 1 83 ? 9.832 -2.704 -11.629 1.00 95.56 83 TYR A C 1
ATOM 624 O O . TYR A 1 83 ? 10.025 -1.812 -12.456 1.00 95.56 83 TYR A O 1
ATOM 632 N N . ASP A 1 84 ? 10.459 -3.876 -11.688 1.00 94.62 84 ASP A N 1
ATOM 633 C CA . ASP A 1 84 ? 11.295 -4.258 -12.825 1.00 94.62 84 ASP A CA 1
ATOM 634 C C . ASP A 1 84 ? 10.403 -4.581 -14.032 1.00 94.62 84 ASP A C 1
ATOM 636 O O . ASP A 1 84 ? 9.559 -5.476 -13.963 1.00 94.62 84 ASP A O 1
ATOM 640 N N . GLY A 1 85 ? 10.579 -3.842 -15.130 1.00 90.69 85 GLY A N 1
ATOM 641 C CA . GLY A 1 85 ? 9.860 -4.064 -16.383 1.00 90.69 85 GLY A CA 1
ATOM 642 C C . GLY A 1 85 ? 10.280 -5.345 -17.109 1.00 90.69 85 GLY A C 1
ATOM 643 O O . GLY A 1 85 ? 9.617 -5.747 -18.064 1.00 90.69 85 GLY A O 1
ATOM 644 N N . GLY A 1 86 ? 11.356 -5.998 -16.658 1.00 93.19 86 GLY A N 1
ATOM 645 C CA . GLY A 1 86 ? 11.883 -7.217 -17.251 1.00 93.19 86 GLY A CA 1
ATOM 646 C C . GLY A 1 86 ? 12.558 -6.974 -18.602 1.00 93.19 86 GLY A C 1
ATOM 647 O O . GLY A 1 86 ? 12.583 -5.863 -19.126 1.00 93.19 86 GLY A O 1
ATOM 648 N N . ALA A 1 87 ? 13.157 -8.029 -19.165 1.00 88.81 87 ALA A N 1
ATOM 649 C CA . ALA A 1 87 ? 13.753 -8.035 -20.510 1.00 88.81 87 ALA A CA 1
ATOM 650 C C . ALA A 1 87 ? 14.693 -6.845 -20.833 1.00 88.81 87 ALA A C 1
ATOM 652 O O . ALA A 1 87 ? 14.793 -6.419 -21.981 1.00 88.81 87 ALA A O 1
ATOM 653 N N . GLY A 1 88 ? 15.385 -6.298 -19.826 1.00 88.19 88 GLY A N 1
ATOM 654 C CA . GLY A 1 88 ? 16.283 -5.150 -19.997 1.00 88.19 88 GLY A CA 1
ATOM 655 C C . GLY A 1 88 ? 15.585 -3.792 -20.144 1.00 88.19 88 GLY A C 1
ATOM 656 O O . GLY A 1 88 ? 16.264 -2.802 -20.402 1.00 88.19 88 GLY A O 1
ATOM 657 N N . ALA A 1 89 ? 14.264 -3.712 -19.945 1.00 89.81 89 ALA A N 1
ATOM 658 C CA . ALA A 1 89 ? 13.500 -2.462 -19.980 1.00 89.81 89 ALA A CA 1
ATOM 659 C C . ALA A 1 89 ? 13.788 -1.532 -18.782 1.00 89.81 89 ALA A C 1
ATOM 661 O O . ALA A 1 89 ? 13.431 -0.355 -18.812 1.00 89.81 89 ALA A O 1
ATOM 662 N N . GLY A 1 90 ? 14.455 -2.042 -17.742 1.00 92.06 90 GLY A N 1
ATOM 663 C CA . GLY A 1 90 ? 14.763 -1.294 -16.527 1.00 92.06 90 GLY A CA 1
ATOM 664 C C . GLY A 1 90 ? 13.540 -1.101 -15.629 1.00 92.06 90 GLY A C 1
ATOM 665 O O . GLY A 1 90 ? 12.546 -1.820 -15.728 1.00 92.06 90 GLY A O 1
ATOM 666 N N . PHE A 1 91 ? 13.622 -0.132 -14.717 1.00 93.75 91 PHE A N 1
ATOM 667 C CA . PHE A 1 91 ? 12.552 0.131 -13.757 1.00 93.75 91 PHE A CA 1
ATOM 668 C C . PHE A 1 91 ? 11.407 0.939 -14.370 1.00 93.75 91 PHE A C 1
ATOM 670 O O . PHE A 1 91 ? 11.618 2.016 -14.931 1.00 93.75 91 PHE A O 1
ATOM 677 N N . ILE A 1 92 ? 10.183 0.448 -14.181 1.00 93.31 92 ILE A N 1
ATOM 678 C CA . ILE A 1 92 ? 8.947 1.160 -14.499 1.00 93.31 92 ILE A CA 1
ATOM 679 C C . ILE A 1 92 ? 8.485 1.892 -13.243 1.00 93.31 92 ILE A C 1
ATOM 681 O O . ILE A 1 92 ? 8.209 1.265 -12.221 1.00 93.31 92 ILE A O 1
ATOM 685 N N . TYR A 1 93 ? 8.393 3.218 -13.327 1.00 93.62 93 TYR A N 1
ATOM 686 C CA . TYR A 1 93 ? 7.959 4.071 -12.223 1.00 93.62 93 TYR A CA 1
ATOM 687 C C . TYR A 1 93 ? 6.451 4.298 -12.250 1.00 93.62 93 TYR A C 1
ATOM 689 O O . TYR A 1 93 ? 5.857 4.554 -13.296 1.00 93.62 93 TYR A O 1
ATOM 697 N N . LEU A 1 94 ? 5.856 4.238 -11.067 1.00 92.75 94 LEU A N 1
ATOM 698 C CA . LEU A 1 94 ? 4.429 4.358 -10.828 1.00 92.75 94 LEU A CA 1
ATOM 699 C C . LEU A 1 94 ? 4.110 5.709 -10.181 1.00 92.75 94 LEU A C 1
ATOM 701 O O . LEU A 1 94 ? 4.901 6.250 -9.406 1.00 92.75 94 LEU A O 1
ATOM 705 N N . ASN A 1 95 ? 2.930 6.240 -10.483 1.00 92.94 95 ASN A N 1
ATOM 706 C CA . ASN A 1 95 ? 2.370 7.457 -9.888 1.00 92.94 95 ASN A CA 1
ATOM 707 C C . ASN A 1 95 ? 0.902 7.267 -9.458 1.00 92.94 95 ASN A C 1
ATOM 709 O O . ASN A 1 95 ? 0.159 8.239 -9.324 1.00 92.94 95 ASN A O 1
ATOM 713 N N . ASP A 1 96 ? 0.482 6.017 -9.269 1.00 92.81 96 ASP A N 1
ATOM 714 C CA . ASP A 1 96 ? -0.828 5.647 -8.747 1.00 92.81 96 ASP A CA 1
ATOM 715 C C . ASP A 1 96 ? -0.880 5.796 -7.218 1.00 92.81 96 ASP A C 1
ATOM 717 O O . ASP A 1 96 ? 0.139 5.837 -6.521 1.00 92.81 96 ASP A O 1
ATOM 721 N N . THR A 1 97 ? -2.101 5.906 -6.699 1.00 94.50 97 THR A N 1
ATOM 722 C CA . THR A 1 97 ? -2.381 5.959 -5.262 1.00 94.50 97 THR A CA 1
ATOM 723 C C . THR A 1 97 ? -3.248 4.768 -4.898 1.00 94.50 97 THR A C 1
ATOM 725 O O . THR A 1 97 ? -4.185 4.458 -5.627 1.00 94.50 97 THR A O 1
ATOM 728 N N . HIS A 1 98 ? -2.964 4.141 -3.762 1.00 96.00 98 HIS A N 1
ATOM 729 C CA . HIS A 1 98 ? -3.783 3.082 -3.171 1.00 96.00 98 HIS A CA 1
ATOM 730 C C . HIS A 1 98 ? -4.024 3.403 -1.702 1.00 96.00 98 HIS A C 1
ATOM 732 O O . HIS A 1 98 ? -3.139 3.937 -1.033 1.00 96.00 98 HIS A O 1
ATOM 738 N N . ILE A 1 99 ? -5.211 3.092 -1.193 1.00 95.44 99 ILE A N 1
ATOM 739 C CA . ILE A 1 99 ? -5.579 3.341 0.203 1.00 95.44 99 ILE A CA 1
ATOM 740 C C . ILE A 1 99 ? -6.037 2.036 0.838 1.00 95.44 99 ILE A C 1
ATOM 742 O O . ILE A 1 99 ? -6.977 1.420 0.345 1.00 95.44 99 ILE A O 1
ATOM 746 N N . LEU A 1 100 ? -5.399 1.655 1.943 1.00 95.38 100 LEU A N 1
ATOM 747 C CA . LEU A 1 100 ? -5.853 0.583 2.822 1.00 95.38 100 LEU A CA 1
ATOM 748 C C . LEU A 1 100 ? -6.609 1.186 3.998 1.00 95.38 100 LEU A C 1
ATOM 750 O O . LEU A 1 100 ? -6.038 1.962 4.767 1.00 95.38 100 LEU A O 1
ATOM 754 N N . ASP A 1 101 ? -7.871 0.809 4.149 1.00 92.88 101 ASP A N 1
ATOM 755 C CA . ASP A 1 101 ? -8.617 1.042 5.379 1.00 92.88 101 ASP A CA 1
ATOM 756 C C . ASP A 1 101 ? -8.258 -0.045 6.402 1.00 92.88 101 ASP A C 1
ATOM 758 O O . ASP A 1 101 ? -8.376 -1.234 6.099 1.00 92.88 101 ASP A O 1
ATOM 762 N N . ILE A 1 102 ? -7.744 0.351 7.571 1.00 92.00 102 ILE A N 1
ATOM 763 C CA . ILE A 1 102 ? -7.188 -0.591 8.557 1.00 92.00 102 ILE A CA 1
ATOM 764 C C . ILE A 1 102 ? -8.299 -1.347 9.292 1.00 92.00 102 ILE A C 1
ATOM 766 O O . ILE A 1 102 ? -8.106 -2.510 9.639 1.00 92.00 102 ILE A O 1
ATOM 770 N N . ASP A 1 103 ? -9.452 -0.717 9.519 1.00 89.69 103 ASP A N 1
ATOM 771 C CA . ASP A 1 103 ? -10.541 -1.372 10.251 1.00 89.69 103 ASP A CA 1
ATOM 772 C C . ASP A 1 103 ? -11.333 -2.305 9.334 1.00 89.69 103 ASP A C 1
ATOM 774 O O . ASP A 1 103 ? -11.726 -3.397 9.740 1.00 89.69 103 ASP A O 1
ATOM 778 N N . GLU A 1 104 ? -11.535 -1.897 8.079 1.00 91.06 104 GLU A N 1
ATOM 779 C CA . GLU A 1 104 ? -12.233 -2.707 7.076 1.00 91.06 104 GLU A CA 1
ATOM 780 C C . GLU A 1 104 ? -11.312 -3.714 6.371 1.00 91.06 104 GLU A C 1
ATOM 782 O O . GLU A 1 104 ? -11.806 -4.550 5.617 1.00 91.06 104 GLU A O 1
ATOM 787 N N . ASN A 1 105 ? -9.989 -3.635 6.568 1.00 93.75 105 ASN A N 1
ATOM 788 C CA . ASN A 1 105 ? -8.989 -4.418 5.831 1.00 93.75 105 ASN A CA 1
ATOM 789 C C . ASN A 1 105 ? -9.290 -4.468 4.324 1.00 93.75 105 ASN A C 1
ATOM 791 O O . ASN A 1 105 ? -9.285 -5.528 3.696 1.00 93.75 105 ASN A O 1
ATOM 795 N N . THR A 1 106 ? -9.575 -3.308 3.737 1.00 95.31 106 THR A N 1
ATOM 796 C CA . THR A 1 106 ? -9.975 -3.212 2.331 1.00 95.31 106 THR A CA 1
ATOM 797 C C . THR A 1 106 ? -9.138 -2.172 1.602 1.00 95.31 106 THR A C 1
ATOM 799 O O . THR A 1 106 ? -8.980 -1.036 2.057 1.00 95.31 106 THR A O 1
ATOM 802 N N . TRP A 1 107 ? -8.604 -2.565 0.448 1.00 96.38 107 TRP A N 1
ATOM 803 C CA . TRP A 1 107 ? -7.915 -1.686 -0.483 1.00 96.38 107 TRP A CA 1
ATOM 804 C C . TRP A 1 107 ? -8.887 -0.976 -1.420 1.00 96.38 107 TRP A C 1
ATOM 806 O O . TRP A 1 107 ? -9.834 -1.565 -1.946 1.00 96.38 107 TRP A O 1
ATOM 816 N N . THR A 1 108 ? -8.599 0.293 -1.686 1.00 94.81 108 THR A N 1
ATOM 817 C CA . THR A 1 108 ? -9.332 1.112 -2.648 1.00 94.81 108 THR A CA 1
ATOM 818 C C . THR A 1 108 ? -8.382 1.955 -3.491 1.00 94.81 108 THR A C 1
ATOM 820 O O . THR A 1 108 ? -7.358 2.447 -3.007 1.00 94.81 108 THR A O 1
ATOM 823 N N . VAL A 1 109 ? -8.763 2.174 -4.750 1.00 93.94 109 VAL A N 1
ATOM 824 C CA . VAL A 1 109 ? -8.112 3.141 -5.638 1.00 93.94 109 VAL A CA 1
ATOM 825 C C . VAL A 1 109 ? -8.883 4.464 -5.548 1.00 93.94 109 VAL A C 1
ATOM 827 O O . VAL A 1 109 ? -10.015 4.554 -6.040 1.00 93.94 109 VAL A O 1
ATOM 830 N N . PRO A 1 110 ? -8.334 5.507 -4.898 1.00 89.19 110 PRO A N 1
ATOM 831 C CA . PRO A 1 110 ? -9.017 6.782 -4.776 1.00 89.19 110 PRO A CA 1
ATOM 832 C C . PRO A 1 110 ? -9.119 7.480 -6.132 1.00 89.19 110 PRO A C 1
ATOM 834 O O . PRO A 1 110 ? -8.221 7.427 -6.974 1.00 89.19 110 PRO A O 1
ATOM 837 N N . ARG A 1 111 ? -10.204 8.234 -6.322 1.00 82.94 111 ARG A N 1
ATOM 838 C CA . ARG A 1 111 ? -10.312 9.161 -7.451 1.00 82.94 111 ARG A CA 1
ATOM 839 C C . ARG A 1 111 ? -9.486 10.410 -7.161 1.00 82.94 111 ARG A C 1
ATOM 841 O O . ARG A 1 111 ? -9.972 11.341 -6.526 1.00 82.94 111 ARG A O 1
ATOM 848 N N . CYS A 1 112 ? -8.255 10.447 -7.653 1.00 76.62 112 CYS A N 1
ATOM 849 C CA . CYS A 1 112 ? -7.429 11.650 -7.601 1.00 76.62 112 CYS A CA 1
ATOM 850 C C . CYS A 1 112 ? -7.948 12.701 -8.602 1.00 76.62 112 CYS A C 1
ATOM 852 O O . CYS A 1 112 ? -8.308 12.373 -9.734 1.00 76.62 112 CYS A O 1
ATOM 854 N N . ARG A 1 113 ? -7.988 13.975 -8.196 1.00 71.56 113 ARG A N 1
ATOM 855 C CA . ARG A 1 113 ? -8.290 15.121 -9.073 1.00 71.56 113 ARG A CA 1
ATOM 856 C C . ARG A 1 113 ? -7.060 16.022 -9.190 1.00 71.56 113 ARG A C 1
ATOM 858 O O . ARG A 1 113 ? -6.290 16.135 -8.244 1.00 71.56 113 ARG A O 1
ATOM 865 N N . GLY A 1 114 ? -6.914 16.692 -10.333 1.00 71.12 114 GLY A N 1
ATOM 866 C CA . GLY A 1 114 ? -5.769 17.557 -10.639 1.00 71.12 114 GLY A CA 1
ATOM 867 C C . GLY A 1 114 ? -4.718 16.877 -11.521 1.00 71.12 114 GLY A C 1
ATOM 868 O O . GLY A 1 114 ? -4.923 15.766 -12.010 1.00 71.12 114 GLY A O 1
ATOM 869 N N . THR A 1 115 ? -3.603 17.565 -11.761 1.00 68.75 115 THR A N 1
ATOM 870 C CA . THR A 1 115 ? -2.493 17.039 -12.567 1.00 68.75 115 THR A CA 1
ATOM 871 C C . THR A 1 115 ? -1.667 16.077 -11.724 1.00 68.75 115 THR A C 1
ATOM 873 O O . THR A 1 115 ? -1.046 16.493 -10.746 1.00 68.75 115 THR A O 1
ATOM 876 N N . ALA A 1 116 ? -1.655 14.796 -12.099 1.00 68.00 116 ALA A N 1
ATOM 877 C CA . ALA A 1 116 ? -0.810 13.807 -11.443 1.00 68.00 116 ALA A CA 1
ATOM 878 C C . ALA A 1 116 ? 0.669 14.219 -11.561 1.00 68.00 116 ALA A C 1
ATOM 880 O O . ALA A 1 116 ? 1.093 14.670 -12.633 1.00 68.00 116 ALA A O 1
ATOM 881 N N . PRO A 1 117 ? 1.470 14.078 -10.492 1.00 68.75 117 PRO A N 1
ATOM 882 C CA . PRO A 1 117 ? 2.895 14.337 -10.593 1.00 68.75 117 PRO A CA 1
ATOM 883 C C . PRO A 1 117 ? 3.523 13.351 -11.587 1.00 68.75 117 PRO A C 1
ATOM 885 O O . PRO A 1 117 ? 3.081 12.204 -11.735 1.00 68.75 117 PRO A O 1
ATOM 888 N N . LEU A 1 118 ? 4.563 13.813 -12.283 1.00 71.88 118 LEU A N 1
ATOM 889 C CA . LEU A 1 118 ? 5.343 12.946 -13.158 1.00 71.88 118 LEU A CA 1
ATOM 890 C C . LEU A 1 118 ? 5.981 11.817 -12.325 1.00 71.88 118 LEU A C 1
ATOM 892 O O . LEU A 1 118 ? 6.403 12.076 -11.191 1.00 71.88 118 LEU A O 1
ATOM 896 N N . PRO A 1 119 ? 6.088 10.590 -12.868 1.00 64.69 119 PRO A N 1
ATOM 897 C CA . PRO A 1 119 ? 6.829 9.513 -12.220 1.00 64.69 119 PRO A CA 1
ATOM 898 C C . PRO A 1 119 ? 8.246 10.000 -11.902 1.00 64.69 119 PRO A C 1
ATOM 900 O O . PRO A 1 119 ? 8.943 10.496 -12.788 1.00 64.69 119 PRO A O 1
ATOM 903 N N . SER A 1 120 ? 8.661 9.923 -10.635 1.00 61.25 120 SER A N 1
ATOM 904 C CA . SER A 1 120 ? 9.960 10.449 -10.203 1.00 61.25 120 SER A CA 1
ATOM 905 C C . SER A 1 120 ? 10.785 9.379 -9.475 1.00 61.25 120 SER A C 1
ATOM 907 O O . SER A 1 120 ? 10.216 8.615 -8.694 1.00 61.25 120 SER A O 1
ATOM 909 N N . PRO A 1 121 ? 12.118 9.311 -9.685 1.00 52.88 121 PRO A N 1
ATOM 910 C CA . PRO A 1 121 ? 12.967 8.242 -9.136 1.00 52.88 121 PRO A CA 1
ATOM 911 C C . PRO A 1 121 ? 13.161 8.253 -7.615 1.00 52.88 121 PRO A C 1
ATOM 913 O O . PRO A 1 121 ? 13.826 7.378 -7.069 1.00 52.88 121 PRO A O 1
ATOM 916 N N . GLY A 1 122 ? 12.629 9.250 -6.916 1.00 55.25 122 GLY A N 1
ATOM 917 C CA . GLY A 1 122 ? 12.741 9.365 -5.472 1.00 55.25 122 GLY A CA 1
ATOM 918 C C . GLY A 1 122 ? 11.402 9.815 -4.939 1.00 55.25 122 GLY A C 1
ATOM 919 O O . GLY A 1 122 ? 11.039 10.965 -5.166 1.00 55.25 122 GLY A O 1
ATOM 920 N N . GLY A 1 123 ? 10.689 8.911 -4.262 1.00 51.00 123 GLY A N 1
ATOM 921 C CA . GLY A 1 123 ? 9.369 9.107 -3.652 1.00 51.00 123 GLY A CA 1
ATOM 922 C C . GLY A 1 123 ? 9.343 10.168 -2.549 1.00 51.00 123 GLY A C 1
ATOM 923 O O . GLY A 1 123 ? 8.925 9.913 -1.429 1.00 51.00 123 GLY A O 1
ATOM 924 N N . ARG A 1 124 ? 9.815 11.376 -2.840 1.00 50.72 124 ARG A N 1
ATOM 925 C CA . ARG A 1 124 ? 9.703 12.539 -1.980 1.00 50.72 124 ARG A CA 1
ATOM 926 C C . ARG A 1 124 ? 8.575 13.376 -2.543 1.00 50.72 124 ARG A C 1
ATOM 928 O O . ARG A 1 124 ? 8.759 14.074 -3.540 1.00 50.72 124 ARG A O 1
ATOM 935 N N . ILE A 1 125 ? 7.417 13.292 -1.896 1.00 50.62 125 ILE A N 1
ATOM 936 C CA . ILE A 1 125 ? 6.353 14.271 -2.090 1.00 50.62 125 ILE A CA 1
ATOM 937 C C . ILE A 1 125 ? 6.985 15.630 -1.790 1.00 50.62 125 ILE A C 1
ATOM 939 O O . ILE A 1 125 ? 7.383 15.915 -0.663 1.00 50.62 125 ILE A O 1
ATOM 943 N N . ARG A 1 126 ? 7.216 16.424 -2.836 1.00 43.50 126 ARG A N 1
ATOM 944 C CA . ARG A 1 126 ? 7.547 17.832 -2.662 1.00 43.50 126 ARG A CA 1
ATOM 945 C C . ARG A 1 126 ? 6.221 18.482 -2.332 1.00 43.50 126 ARG A C 1
ATOM 947 O O . ARG A 1 126 ? 5.321 18.437 -3.171 1.00 43.50 126 ARG A O 1
ATOM 954 N N . ASP A 1 127 ? 6.103 19.018 -1.123 1.00 43.06 127 ASP A N 1
ATOM 955 C CA . ASP A 1 127 ? 4.952 19.806 -0.699 1.00 43.06 127 ASP A CA 1
ATOM 956 C C . ASP A 1 127 ? 4.705 20.889 -1.748 1.00 43.06 127 ASP A C 1
ATOM 958 O O . ASP A 1 127 ? 5.399 21.902 -1.824 1.00 43.06 127 ASP A O 1
ATOM 962 N N . THR A 1 128 ? 3.756 20.613 -2.637 1.00 44.44 128 THR A N 1
ATOM 963 C CA . THR A 1 128 ? 3.311 21.565 -3.639 1.00 44.44 128 THR A CA 1
ATOM 964 C C . THR A 1 128 ? 2.128 22.260 -2.981 1.00 44.44 128 THR A C 1
ATOM 966 O O . THR A 1 128 ? 1.131 21.586 -2.698 1.00 44.44 128 THR A O 1
ATOM 969 N N . PRO A 1 129 ? 2.217 23.561 -2.655 1.00 34.94 129 PRO A N 1
ATOM 970 C CA . PRO A 1 129 ? 1.122 24.250 -1.991 1.00 34.94 129 PRO A CA 1
ATOM 971 C C . PRO A 1 129 ? -0.068 24.281 -2.954 1.00 34.94 129 PRO A C 1
ATOM 973 O O . PRO A 1 129 ? -0.057 25.012 -3.940 1.00 34.94 129 PRO A O 1
ATOM 976 N N . GLY A 1 130 ? -1.069 23.433 -2.707 1.00 39.72 130 GLY A N 1
ATOM 977 C CA . GLY A 1 130 ? -2.283 23.371 -3.524 1.00 39.72 130 GLY A CA 1
ATOM 978 C C . GLY A 1 130 ? -2.928 21.995 -3.677 1.00 39.72 130 GLY A C 1
ATOM 979 O O . GLY A 1 130 ? -4.086 21.937 -4.084 1.00 39.72 130 GLY A O 1
ATOM 980 N N . LEU A 1 131 ? -2.250 20.894 -3.333 1.00 41.50 131 LEU A N 1
ATOM 981 C CA . LEU A 1 131 ? -2.865 19.567 -3.415 1.00 41.50 131 LEU A CA 1
ATOM 982 C C . LEU A 1 131 ? -3.680 19.283 -2.143 1.00 41.50 131 LEU A C 1
ATOM 984 O O . LEU A 1 131 ? -3.145 18.822 -1.137 1.00 41.50 131 LEU A O 1
ATOM 988 N N . ARG A 1 132 ? -4.978 19.602 -2.171 1.00 38.53 132 ARG A N 1
ATOM 989 C CA . ARG A 1 132 ? -5.936 19.068 -1.196 1.00 38.53 132 ARG A CA 1
ATOM 990 C C . ARG A 1 132 ? -6.430 17.714 -1.701 1.00 38.53 132 ARG A C 1
ATOM 992 O O . ARG A 1 132 ? -7.030 17.647 -2.773 1.00 38.53 132 ARG A O 1
ATOM 999 N N . ILE A 1 133 ? -6.120 16.674 -0.933 1.00 40.06 133 ILE A N 1
ATOM 1000 C CA . ILE A 1 133 ? -6.823 15.383 -0.930 1.00 40.06 133 ILE A CA 1
ATOM 1001 C C . ILE A 1 133 ? -8.185 15.543 -0.259 1.00 40.06 133 ILE A C 1
ATOM 1003 O O . ILE A 1 133 ? -8.275 16.374 0.675 1.00 40.06 133 ILE A O 1
#

Sequence (133 aa):
MATSKVLQPLNAHNEAYEPPMISLTAAPESDEPPVVKERQWQWARPQVEGEGPCARGGHTATLVGPTDAQKPSARIVIFGGHYDGGAGAGFIYLNDTHILDIDENTWTVPRCRGTAPLPSPGGRIRDTPGLRI

pLDDT: mean 74.34, std 21.27, range [34.94, 96.69]

Organism: NCBI:txid1628268

Radius of gyration: 34.51 Å; chains: 1; bounding box: 64×65×93 Å